Protein AF-A0A961YP51-F1 (afdb_monomer_lite)

Structure (mmCIF, N/CA/C/O backbone):
data_AF-A0A961YP51-F1
#
_entry.id   AF-A0A961YP51-F1
#
loop_
_atom_site.group_PDB
_atom_site.id
_atom_site.type_symbol
_atom_site.label_atom_id
_atom_site.label_alt_id
_atom_site.label_comp_id
_atom_site.label_asym_id
_atom_site.label_entity_id
_atom_site.label_seq_id
_atom_site.pdbx_PDB_ins_code
_atom_site.Cartn_x
_atom_site.Cartn_y
_atom_site.Cartn_z
_atom_site.occupancy
_atom_site.B_iso_or_equiv
_atom_site.auth_seq_id
_atom_site.auth_comp_id
_atom_site.auth_asym_id
_atom_site.auth_atom_id
_atom_site.pdbx_PDB_model_num
ATOM 1 N N . MET A 1 1 ? -14.208 6.165 23.399 1.00 50.34 1 MET A N 1
ATOM 2 C CA . MET A 1 1 ? -13.064 6.293 22.470 1.00 50.34 1 MET A CA 1
ATOM 3 C C . MET A 1 1 ? -13.554 5.870 21.103 1.00 50.34 1 MET A C 1
ATOM 5 O O . MET A 1 1 ? -14.202 4.833 21.034 1.00 50.34 1 MET A O 1
ATOM 9 N N . ASN A 1 2 ? -13.316 6.653 20.048 1.00 57.28 2 ASN A N 1
ATOM 10 C CA . ASN A 1 2 ? -13.526 6.126 18.699 1.00 57.28 2 ASN A CA 1
ATOM 11 C C . ASN A 1 2 ? -12.602 4.915 18.520 1.00 57.28 2 ASN A C 1
ATOM 13 O O . ASN A 1 2 ? -11.453 4.996 18.969 1.00 57.28 2 ASN A O 1
ATOM 17 N N . PRO A 1 3 ? -13.073 3.811 17.915 1.00 64.19 3 PRO A N 1
ATOM 18 C CA . PRO A 1 3 ? -12.187 2.706 17.592 1.00 64.19 3 PRO A CA 1
ATOM 19 C C . PRO A 1 3 ? -11.022 3.255 16.767 1.00 64.19 3 PRO A C 1
ATOM 21 O O . PRO A 1 3 ? -11.225 4.075 15.863 1.00 64.19 3 PRO A O 1
ATOM 24 N N . ALA A 1 4 ? -9.802 2.858 17.129 1.00 82.31 4 ALA A N 1
ATOM 25 C CA . ALA A 1 4 ? -8.628 3.204 16.348 1.00 82.31 4 ALA A CA 1
ATOM 26 C C . ALA A 1 4 ? -8.835 2.715 14.906 1.00 82.31 4 ALA A C 1
ATOM 28 O O . ALA A 1 4 ? -9.460 1.685 14.659 1.00 82.31 4 ALA A O 1
ATOM 29 N N . LYS A 1 5 ? -8.377 3.510 13.949 1.00 94.94 5 LYS A N 1
ATOM 30 C CA . LYS A 1 5 ? -8.529 3.276 12.513 1.00 94.94 5 LYS A CA 1
ATOM 31 C C . LYS A 1 5 ? -7.147 3.081 11.907 1.00 94.94 5 LYS A C 1
ATOM 33 O O . LYS A 1 5 ? -6.157 3.469 12.522 1.00 94.94 5 LYS A O 1
ATOM 38 N N . TRP A 1 6 ? -7.101 2.524 10.705 1.00 97.62 6 TRP A N 1
ATOM 39 C CA . TRP A 1 6 ? -5.858 2.388 9.959 1.00 97.62 6 TRP A CA 1
ATOM 40 C C . TRP A 1 6 ? -5.260 3.747 9.604 1.00 97.62 6 TRP A C 1
ATOM 42 O O . TRP A 1 6 ? -5.984 4.682 9.253 1.00 97.62 6 TRP A O 1
ATOM 52 N N . GLU A 1 7 ? -3.939 3.843 9.654 1.00 97.62 7 GLU A N 1
ATOM 53 C CA . GLU A 1 7 ? -3.176 4.989 9.161 1.00 97.62 7 GLU A CA 1
ATOM 54 C C . GLU A 1 7 ? -2.089 4.475 8.227 1.00 97.62 7 GLU A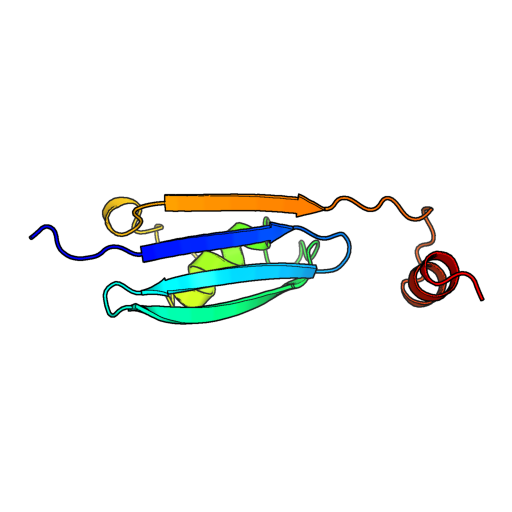 C 1
ATOM 56 O O . GLU A 1 7 ? -1.448 3.472 8.538 1.00 97.62 7 GLU A O 1
ATOM 61 N N . PHE A 1 8 ? -1.896 5.146 7.095 1.00 97.94 8 PHE A N 1
ATOM 62 C CA . PHE A 1 8 ? -0.904 4.751 6.102 1.00 97.94 8 PHE A CA 1
ATOM 63 C C . PHE A 1 8 ? 0.091 5.873 5.820 1.00 97.94 8 PHE A C 1
ATOM 65 O O . PHE A 1 8 ? -0.291 7.044 5.750 1.00 97.94 8 PHE A O 1
ATOM 72 N N . TRP A 1 9 ? 1.345 5.487 5.605 1.00 97.81 9 TRP A N 1
ATOM 73 C CA . TRP A 1 9 ? 2.416 6.323 5.071 1.00 97.81 9 TRP A CA 1
ATOM 74 C C . TRP A 1 9 ? 2.947 5.668 3.808 1.00 97.81 9 TRP A C 1
ATOM 76 O O . TRP A 1 9 ? 3.176 4.460 3.786 1.00 97.81 9 TRP A O 1
ATOM 86 N N . ILE A 1 10 ? 3.097 6.463 2.761 1.00 97.12 10 ILE A N 1
ATOM 87 C CA . ILE A 1 10 ? 3.518 6.000 1.447 1.00 97.12 10 ILE A CA 1
ATOM 88 C C . ILE A 1 10 ? 4.707 6.839 1.023 1.00 97.12 10 ILE A C 1
ATOM 90 O O . ILE A 1 10 ? 4.608 8.064 1.011 1.00 97.12 10 ILE A O 1
ATOM 94 N N . GLU A 1 11 ? 5.789 6.181 0.636 1.00 94.69 11 GLU A N 1
ATOM 95 C CA . GLU A 1 11 ? 6.957 6.805 0.030 1.00 94.69 11 GLU A CA 1
ATOM 96 C C . GLU A 1 11 ? 7.065 6.312 -1.413 1.00 94.69 11 GLU A C 1
ATOM 98 O O . GLU A 1 11 ? 7.422 5.161 -1.678 1.00 94.69 11 GLU A O 1
ATOM 103 N N . ARG A 1 12 ? 6.693 7.174 -2.366 1.00 91.38 12 ARG A N 1
ATOM 104 C CA . ARG A 1 12 ? 6.863 6.872 -3.793 1.00 91.38 12 ARG A CA 1
ATOM 105 C C . ARG A 1 12 ? 8.276 7.238 -4.230 1.00 91.38 12 ARG A C 1
ATOM 107 O O . ARG A 1 12 ? 8.622 8.421 -4.245 1.00 91.38 12 ARG A O 1
ATOM 114 N N . GLY A 1 13 ? 9.055 6.234 -4.622 1.00 88.25 13 GLY A N 1
ATOM 115 C CA . GLY A 1 13 ? 10.361 6.388 -5.258 1.00 88.25 13 GLY A CA 1
ATOM 116 C C . GLY A 1 13 ? 10.339 6.022 -6.745 1.00 88.25 13 GLY A C 1
ATOM 117 O O . GLY A 1 13 ? 9.320 5.598 -7.289 1.00 88.25 13 GLY A O 1
ATOM 118 N N . GLY A 1 14 ? 11.489 6.160 -7.413 1.00 87.31 14 GLY A N 1
ATOM 119 C CA . GLY A 1 14 ? 11.624 5.848 -8.843 1.00 87.31 14 GLY A CA 1
ATOM 120 C C . GLY A 1 14 ? 11.483 4.356 -9.175 1.00 87.31 14 GLY A C 1
ATOM 121 O O . GLY A 1 14 ? 10.787 4.005 -10.119 1.00 87.31 14 GLY A O 1
ATOM 122 N N . T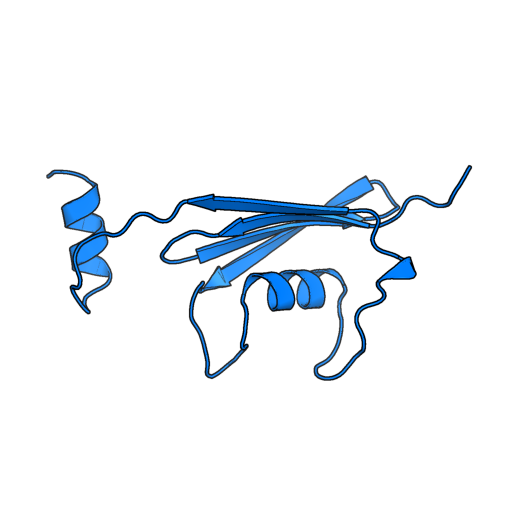HR A 1 15 ? 12.113 3.474 -8.394 1.00 90.12 15 THR A N 1
ATOM 123 C CA . THR A 1 15 ? 12.056 2.014 -8.620 1.00 90.12 15 THR A CA 1
ATOM 124 C C . THR A 1 15 ? 11.001 1.332 -7.761 1.00 90.12 15 THR A C 1
ATOM 126 O O . THR A 1 15 ? 10.321 0.420 -8.226 1.00 90.12 15 THR A O 1
ATOM 129 N N . TYR A 1 16 ? 10.873 1.762 -6.506 1.00 94.06 16 TYR A N 1
ATOM 130 C CA . TYR A 1 16 ? 9.995 1.138 -5.527 1.00 94.06 16 TYR A CA 1
ATOM 131 C C . TYR A 1 16 ? 9.084 2.163 -4.864 1.00 94.06 16 TYR A C 1
ATOM 133 O O . TYR A 1 16 ? 9.458 3.320 -4.667 1.00 94.06 16 TYR A O 1
ATOM 141 N N . THR A 1 17 ? 7.897 1.697 -4.497 1.00 95.25 17 THR A N 1
ATOM 142 C CA . THR A 1 17 ? 6.972 2.382 -3.605 1.00 95.25 17 THR A CA 1
ATOM 143 C C . THR A 1 17 ? 6.898 1.595 -2.307 1.00 95.25 17 THR A C 1
ATOM 145 O O . THR A 1 17 ? 6.570 0.405 -2.312 1.00 95.25 17 THR A O 1
ATOM 148 N N . ASP A 1 18 ? 7.209 2.266 -1.204 1.00 96.88 18 ASP A N 1
ATOM 149 C CA . ASP A 1 18 ? 7.093 1.724 0.143 1.00 96.88 18 ASP A CA 1
ATOM 150 C C . ASP A 1 18 ? 5.762 2.164 0.761 1.00 96.88 18 ASP A C 1
ATOM 152 O O . ASP A 1 18 ? 5.390 3.338 0.719 1.00 96.88 18 ASP A O 1
ATOM 156 N N . VAL A 1 19 ? 5.027 1.214 1.335 1.00 98.12 19 VAL A N 1
ATOM 157 C CA . VAL A 1 19 ? 3.756 1.440 2.026 1.00 98.12 19 VAL A CA 1
ATOM 158 C C . VAL A 1 19 ? 3.860 0.875 3.433 1.00 98.12 19 VAL A C 1
ATOM 160 O O . VAL A 1 19 ? 4.105 -0.315 3.629 1.00 98.12 19 VAL A O 1
ATOM 163 N N . VAL A 1 20 ? 3.620 1.726 4.425 1.00 98.19 20 VAL A N 1
ATOM 164 C CA . VAL A 1 20 ? 3.543 1.343 5.834 1.00 98.19 20 VAL A CA 1
ATOM 165 C C . VAL A 1 20 ? 2.128 1.588 6.334 1.00 98.19 20 VAL A C 1
ATOM 167 O O . VAL A 1 20 ? 1.607 2.694 6.213 1.00 98.19 20 VAL A O 1
ATOM 170 N N . GLY A 1 21 ? 1.504 0.569 6.918 1.00 98.12 21 GLY A N 1
ATOM 171 C CA . GLY A 1 21 ? 0.184 0.646 7.537 1.00 98.12 21 GLY A CA 1
ATOM 172 C C . GLY A 1 21 ? 0.248 0.384 9.037 1.00 98.12 21 GLY A C 1
ATOM 173 O O . GLY A 1 21 ? 0.761 -0.645 9.467 1.00 98.12 21 GLY A O 1
ATOM 174 N N . ARG A 1 22 ? -0.321 1.276 9.850 1.00 97.88 22 ARG A N 1
ATOM 175 C CA . ARG A 1 22 ? -0.575 1.031 11.273 1.00 97.88 22 ARG A CA 1
ATOM 176 C C . ARG A 1 22 ? -2.009 0.565 11.466 1.00 97.88 22 ARG A C 1
ATOM 178 O O . ARG A 1 22 ? -2.946 1.309 11.181 1.00 97.88 22 ARG A O 1
ATOM 185 N N . SER A 1 23 ? -2.176 -0.647 11.981 1.00 97.06 23 SER A N 1
ATOM 186 C CA . SER A 1 23 ? -3.487 -1.215 12.294 1.00 97.06 23 SER A CA 1
ATOM 187 C C . SER A 1 23 ? -4.160 -0.496 13.473 1.00 97.06 23 SER A C 1
ATOM 189 O O . SER A 1 23 ? -3.484 0.138 14.289 1.00 97.06 23 SER A O 1
ATOM 191 N N . PRO A 1 24 ? -5.483 -0.660 13.652 1.00 96.00 24 PRO A N 1
ATOM 192 C CA . PRO A 1 24 ? -6.193 -0.257 14.866 1.00 96.00 24 PRO A CA 1
ATOM 193 C C . PRO A 1 24 ? -5.564 -0.755 16.175 1.00 96.00 24 PRO A C 1
ATOM 195 O O . PRO A 1 24 ? -5.705 -0.112 17.211 1.00 96.00 24 PRO A O 1
ATOM 198 N N . ALA A 1 25 ? -4.865 -1.892 16.137 1.00 94.69 25 ALA A N 1
ATOM 199 C CA . ALA A 1 25 ? -4.165 -2.453 17.289 1.00 94.69 25 ALA A CA 1
ATOM 200 C C . ALA A 1 25 ? -2.797 -1.789 17.551 1.00 94.69 25 ALA A C 1
ATOM 202 O O . ALA A 1 25 ? -2.111 -2.155 18.500 1.00 94.69 25 ALA A O 1
ATOM 203 N N . GLY A 1 26 ? -2.381 -0.832 16.716 1.00 95.25 26 GLY A N 1
ATOM 204 C CA . GLY A 1 26 ? -1.073 -0.183 16.788 1.00 95.25 26 GLY A CA 1
ATOM 205 C C . GLY A 1 26 ? 0.065 -0.980 16.143 1.00 95.25 26 GLY A C 1
ATOM 206 O O . GLY A 1 26 ? 1.207 -0.536 16.201 1.00 95.25 26 GLY A O 1
ATOM 207 N N . ILE A 1 27 ? -0.231 -2.125 15.518 1.00 96.81 27 ILE A N 1
ATOM 208 C CA . ILE A 1 27 ? 0.758 -2.978 14.838 1.00 96.81 27 ILE A CA 1
ATOM 209 C C . ILE A 1 27 ? 1.109 -2.369 13.479 1.00 96.81 27 ILE A C 1
ATOM 211 O O . ILE A 1 27 ? 0.200 -1.967 12.749 1.00 96.81 27 ILE A O 1
ATOM 215 N N . LEU A 1 28 ? 2.403 -2.314 13.152 1.00 97.81 28 LEU A N 1
ATOM 216 C CA . LEU A 1 28 ? 2.903 -1.864 11.854 1.00 97.81 28 LEU A CA 1
ATOM 217 C C . LEU A 1 28 ? 2.996 -3.024 10.861 1.00 97.81 28 LEU A C 1
ATOM 219 O O . LEU A 1 28 ? 3.413 -4.126 11.210 1.00 97.81 28 LEU A O 1
ATOM 223 N N . HIS A 1 29 ? 2.629 -2.727 9.623 1.00 98.44 29 HIS A N 1
ATOM 224 C CA . HIS A 1 29 ? 2.709 -3.600 8.464 1.00 98.44 29 HIS A CA 1
ATOM 225 C C . HIS A 1 29 ? 3.456 -2.855 7.365 1.00 98.44 29 HIS A C 1
ATOM 227 O O . HIS A 1 29 ? 3.197 -1.672 7.152 1.00 98.44 29 HIS A O 1
ATOM 233 N N . GLU A 1 30 ? 4.351 -3.539 6.668 1.00 97.19 30 GLU A N 1
ATOM 234 C CA . GLU A 1 30 ? 5.164 -2.972 5.596 1.00 97.19 30 GLU A CA 1
ATOM 235 C C . GLU A 1 30 ? 4.947 -3.747 4.297 1.00 97.19 30 GLU A C 1
ATOM 237 O O . GLU A 1 30 ? 4.766 -4.966 4.300 1.00 97.19 30 GLU A O 1
ATOM 242 N N . CYS A 1 31 ? 4.937 -3.024 3.185 1.00 97.19 31 CYS A N 1
ATOM 243 C CA . CYS A 1 31 ? 4.826 -3.572 1.845 1.00 97.19 31 CYS A CA 1
ATOM 244 C C . CYS A 1 31 ? 5.694 -2.732 0.907 1.00 97.19 31 CYS A C 1
ATOM 246 O O . CYS A 1 31 ? 5.575 -1.508 0.885 1.00 97.19 31 CYS A O 1
ATOM 248 N N . ARG A 1 32 ? 6.557 -3.394 0.133 1.00 96.94 32 ARG A N 1
ATOM 249 C CA . ARG A 1 32 ? 7.377 -2.770 -0.908 1.00 96.94 32 ARG A CA 1
ATOM 250 C C . ARG A 1 32 ? 6.976 -3.335 -2.259 1.00 96.94 32 ARG A C 1
ATOM 252 O O . ARG A 1 32 ? 6.998 -4.549 -2.451 1.00 96.94 32 ARG A O 1
ATOM 259 N N . LEU A 1 33 ? 6.656 -2.450 -3.191 1.00 97.19 33 LEU A N 1
ATOM 260 C CA . LEU A 1 33 ? 6.205 -2.790 -4.538 1.00 97.19 33 LEU A CA 1
ATOM 261 C C . LEU A 1 33 ? 7.065 -2.070 -5.576 1.00 97.19 33 LEU A C 1
ATOM 263 O O . LEU A 1 33 ? 7.619 -1.012 -5.284 1.00 97.19 33 LEU A O 1
ATOM 267 N N . LEU A 1 34 ? 7.183 -2.634 -6.781 1.00 95.56 34 LEU A N 1
ATOM 268 C CA . LEU A 1 34 ? 7.732 -1.894 -7.920 1.00 95.56 34 LEU A CA 1
ATOM 269 C C . LEU A 1 34 ? 6.835 -0.682 -8.174 1.00 95.56 34 LEU A C 1
ATOM 271 O O . LEU A 1 34 ? 5.614 -0.811 -8.163 1.00 95.56 34 LEU A O 1
ATOM 275 N N . THR A 1 35 ? 7.425 0.492 -8.385 1.00 93.31 35 THR A N 1
ATOM 276 C CA . THR A 1 35 ? 6.638 1.705 -8.648 1.00 93.31 35 THR A CA 1
ATOM 277 C C . THR A 1 35 ? 5.818 1.570 -9.929 1.00 93.31 35 THR A C 1
ATOM 279 O O . THR A 1 35 ? 4.682 2.036 -9.964 1.00 93.31 35 THR A O 1
ATOM 282 N N . ASP A 1 36 ? 6.374 0.908 -10.946 1.00 94.06 36 ASP A N 1
ATOM 283 C CA . ASP A 1 36 ? 5.715 0.649 -12.224 1.00 94.06 36 ASP A CA 1
ATOM 284 C C . ASP A 1 36 ? 5.673 -0.861 -12.503 1.00 94.06 36 ASP A C 1
ATOM 286 O O . ASP A 1 36 ? 6.713 -1.522 -12.579 1.00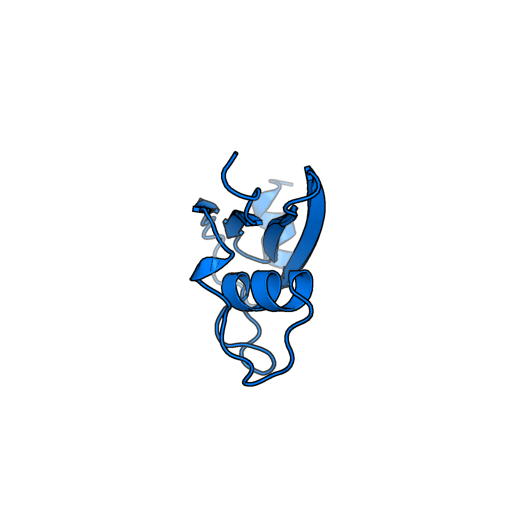 94.06 36 ASP A O 1
ATOM 290 N N . ASN A 1 37 ? 4.462 -1.413 -12.586 1.00 95.38 37 ASN A N 1
ATOM 291 C CA . ASN A 1 37 ? 4.200 -2.814 -12.920 1.00 95.38 37 ASN A CA 1
ATOM 292 C C . ASN A 1 37 ? 2.765 -2.972 -13.472 1.00 95.38 37 ASN A C 1
ATOM 294 O O . ASN A 1 37 ? 1.892 -3.533 -12.797 1.00 95.38 37 ASN A O 1
ATOM 298 N N . PRO A 1 38 ? 2.505 -2.468 -14.690 1.00 93.31 38 PRO A N 1
ATOM 299 C CA . PRO A 1 38 ? 1.155 -2.325 -15.236 1.00 93.31 38 PRO A CA 1
ATOM 300 C C . PRO A 1 38 ? 0.462 -3.668 -15.500 1.00 93.31 38 PRO A C 1
ATOM 302 O O . PRO A 1 38 ? -0.762 -3.725 -15.566 1.00 93.31 38 PRO A O 1
ATOM 305 N N . ASP A 1 39 ? 1.222 -4.760 -15.609 1.00 94.88 39 ASP A N 1
ATOM 306 C CA . ASP A 1 39 ? 0.669 -6.108 -15.766 1.00 94.88 39 ASP A CA 1
ATOM 307 C C . ASP A 1 39 ? 0.038 -6.645 -14.467 1.00 94.88 39 ASP A C 1
ATOM 309 O O . ASP A 1 39 ? -0.761 -7.584 -14.508 1.00 94.88 39 ASP A O 1
ATOM 313 N N . ALA A 1 40 ? 0.396 -6.076 -13.308 1.00 92.62 40 ALA A N 1
ATOM 314 C CA . ALA A 1 40 ? -0.067 -6.527 -11.997 1.00 92.62 40 ALA A CA 1
ATOM 315 C C . ALA A 1 40 ? -1.006 -5.531 -11.303 1.00 92.62 40 ALA A C 1
ATOM 317 O O . ALA A 1 40 ? -1.950 -5.957 -10.633 1.00 92.62 40 ALA A O 1
ATOM 318 N N . TYR A 1 41 ? -0.744 -4.227 -11.419 1.00 95.31 41 TYR A N 1
ATOM 319 C CA . TYR A 1 41 ? -1.530 -3.180 -10.768 1.00 95.31 41 TYR A CA 1
ATOM 320 C C . TYR A 1 41 ? -1.353 -1.818 -11.442 1.00 95.31 41 TYR A C 1
ATOM 322 O O . TYR A 1 41 ? -0.273 -1.472 -11.909 1.00 95.31 41 TYR A O 1
ATOM 330 N N . ASP A 1 42 ? -2.411 -1.007 -11.396 1.00 93.38 42 ASP A N 1
ATOM 331 C CA . ASP A 1 42 ? -2.403 0.353 -11.953 1.00 93.38 42 ASP A CA 1
ATOM 332 C C . ASP A 1 42 ? -1.622 1.353 -11.083 1.00 93.38 42 ASP A C 1
ATOM 334 O O . ASP A 1 42 ? -1.122 2.360 -11.576 1.00 93.38 42 ASP A O 1
ATOM 338 N N . ASP A 1 43 ? -1.552 1.115 -9.768 1.00 94.50 43 ASP A N 1
ATOM 339 C CA . ASP A 1 43 ? -0.897 2.016 -8.820 1.00 94.50 43 ASP A CA 1
ATOM 340 C C . ASP A 1 43 ? -0.316 1.237 -7.633 1.00 94.50 43 ASP A C 1
ATOM 342 O O . ASP A 1 43 ? -1.045 0.615 -6.853 1.00 94.50 43 ASP A O 1
ATOM 346 N N . ALA A 1 44 ? 1.009 1.296 -7.478 1.00 95.75 44 ALA A N 1
ATOM 347 C CA . ALA A 1 44 ? 1.736 0.573 -6.437 1.00 95.75 44 ALA A CA 1
ATOM 348 C C . ALA A 1 44 ? 1.300 0.972 -5.017 1.00 95.75 44 ALA A C 1
ATOM 350 O O . ALA A 1 44 ? 1.201 0.130 -4.128 1.00 95.75 44 ALA A O 1
ATOM 351 N N . ALA A 1 45 ? 0.986 2.249 -4.788 1.00 95.44 45 ALA A N 1
ATOM 352 C CA . ALA A 1 45 ? 0.576 2.717 -3.468 1.00 95.44 45 ALA A CA 1
ATOM 353 C C . ALA A 1 45 ? -0.792 2.143 -3.080 1.00 95.44 45 ALA A C 1
ATOM 355 O O . ALA A 1 45 ? -0.990 1.668 -1.958 1.00 9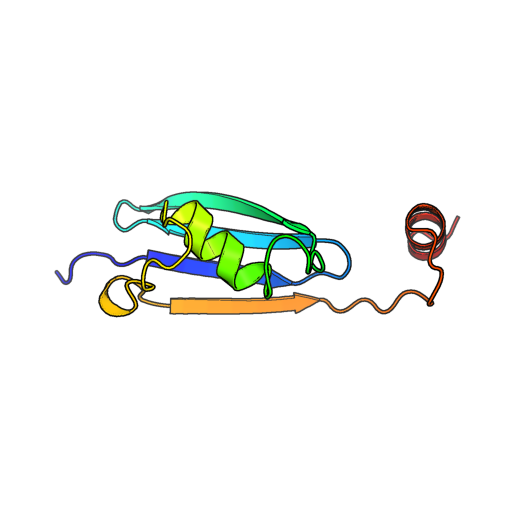5.44 45 ALA A O 1
ATOM 356 N N . LEU A 1 46 ? -1.734 2.159 -4.026 1.00 95.75 46 LEU A N 1
ATOM 357 C CA . LEU A 1 46 ? -3.051 1.574 -3.836 1.00 95.75 46 LEU A CA 1
ATOM 358 C C . LEU A 1 46 ? -2.954 0.066 -3.618 1.00 95.75 46 LEU A C 1
ATOM 360 O O . LEU A 1 46 ? -3.596 -0.455 -2.706 1.00 95.75 46 LEU A O 1
ATOM 364 N N . GLN A 1 47 ? -2.137 -0.620 -4.417 1.00 97.81 47 GLN A N 1
ATOM 365 C CA . GLN A 1 47 ? -1.932 -2.054 -4.274 1.00 97.81 47 GLN A CA 1
ATOM 366 C C . GLN A 1 47 ? -1.346 -2.403 -2.900 1.00 97.81 47 GLN A C 1
ATOM 368 O O . GLN A 1 47 ? -1.885 -3.278 -2.228 1.00 97.81 47 GLN A O 1
ATOM 373 N N . GLY A 1 48 ? -0.344 -1.665 -2.413 1.00 97.62 48 GLY A N 1
ATOM 374 C CA . GLY A 1 48 ? 0.250 -1.921 -1.096 1.00 97.62 48 GLY A CA 1
ATOM 375 C C . GLY A 1 48 ? -0.744 -1.747 0.056 1.00 97.62 48 GLY A C 1
ATOM 376 O O . GLY A 1 48 ? -0.760 -2.545 0.994 1.00 97.62 48 GLY A O 1
ATOM 377 N N . ILE A 1 49 ? -1.649 -0.763 -0.034 1.00 97.81 49 ILE A N 1
ATOM 378 C CA . ILE A 1 49 ? -2.759 -0.630 0.926 1.00 97.81 49 ILE A CA 1
ATOM 379 C C . ILE A 1 49 ? -3.672 -1.861 0.869 1.00 97.81 49 ILE A C 1
ATOM 381 O O . ILE A 1 49 ? -4.074 -2.376 1.915 1.00 97.81 49 ILE A O 1
ATOM 385 N N . ARG A 1 50 ? -4.018 -2.342 -0.331 1.00 97.62 50 ARG A N 1
ATOM 386 C CA . ARG A 1 50 ? -4.881 -3.523 -0.502 1.00 97.62 50 ARG A CA 1
ATOM 387 C C . ARG A 1 50 ? -4.233 -4.783 0.066 1.00 97.62 50 ARG A C 1
ATOM 389 O O . ARG A 1 50 ? -4.919 -5.524 0.768 1.00 97.62 50 ARG A O 1
ATOM 396 N N . ASP A 1 51 ? -2.939 -4.973 -0.170 1.00 97.94 51 ASP A N 1
ATOM 397 C CA . ASP A 1 51 ? -2.172 -6.117 0.326 1.00 97.94 51 ASP A CA 1
ATOM 398 C C . ASP A 1 51 ? -2.112 -6.127 1.859 1.00 97.94 51 ASP A C 1
ATOM 400 O O . ASP A 1 51 ? -2.418 -7.145 2.481 1.00 97.94 51 ASP A O 1
ATOM 404 N N . ILE A 1 52 ? -1.821 -4.980 2.487 1.00 98.25 52 ILE A N 1
ATOM 405 C CA . ILE A 1 52 ? -1.800 -4.848 3.956 1.00 98.25 52 ILE A CA 1
ATOM 406 C C . ILE A 1 52 ? -3.181 -5.121 4.568 1.00 98.25 52 ILE A C 1
ATOM 408 O O . ILE A 1 52 ? -3.283 -5.720 5.640 1.00 98.25 52 ILE A O 1
ATOM 412 N N . LEU A 1 53 ? -4.253 -4.698 3.895 1.00 97.12 53 LEU A N 1
ATOM 413 C CA . LEU A 1 53 ? -5.626 -4.954 4.332 1.00 97.12 53 LEU A CA 1
ATOM 414 C C . LEU A 1 53 ? -6.117 -6.375 4.000 1.00 97.12 53 LEU A C 1
ATOM 416 O O . LEU A 1 53 ? -7.213 -6.742 4.428 1.00 97.12 53 LEU A O 1
ATOM 420 N N . GLY A 1 54 ? -5.340 -7.170 3.255 1.00 96.81 54 GLY A N 1
ATOM 421 C CA . GLY A 1 54 ? -5.714 -8.519 2.827 1.00 96.81 54 GLY A CA 1
ATOM 422 C C . GLY A 1 54 ? -6.903 -8.554 1.862 1.00 96.81 54 GLY A C 1
ATOM 423 O O . GLY A 1 54 ? -7.676 -9.514 1.874 1.00 96.81 54 GLY A O 1
ATOM 424 N N . LEU A 1 55 ? -7.089 -7.499 1.064 1.00 96.94 55 LEU A N 1
ATOM 425 C CA . LEU A 1 55 ? -8.200 -7.383 0.120 1.00 96.94 55 LEU A CA 1
ATOM 426 C C . LEU A 1 55 ? -7.939 -8.205 -1.142 1.00 96.94 55 LEU A C 1
ATOM 428 O O . LEU A 1 55 ? -6.841 -8.199 -1.694 1.00 96.94 55 LEU A O 1
ATOM 432 N N . ARG A 1 56 ? -8.976 -8.865 -1.656 1.00 94.81 56 ARG A N 1
ATOM 433 C CA . ARG A 1 56 ? -8.908 -9.571 -2.941 1.00 94.81 56 ARG A CA 1
ATOM 434 C C . ARG A 1 56 ? -9.048 -8.588 -4.104 1.00 94.81 56 ARG A C 1
ATOM 436 O O . ARG A 1 56 ? -9.554 -7.478 -3.915 1.00 94.81 56 ARG A O 1
ATOM 443 N N . PRO A 1 57 ? -8.648 -8.962 -5.331 1.00 89.81 57 PRO A N 1
ATOM 444 C CA . PRO A 1 57 ? -8.950 -8.166 -6.517 1.00 89.81 57 PRO A CA 1
ATOM 445 C C . PRO A 1 57 ? -10.452 -7.859 -6.618 1.00 89.81 57 PRO A C 1
ATOM 447 O O . PRO A 1 57 ? -11.282 -8.750 -6.457 1.00 89.81 57 PRO A O 1
ATOM 450 N N . GLY A 1 58 ? -10.798 -6.591 -6.852 1.00 90.25 58 GLY A N 1
ATOM 451 C CA . GLY A 1 58 ? -12.188 -6.127 -6.952 1.00 90.25 58 GLY A CA 1
ATOM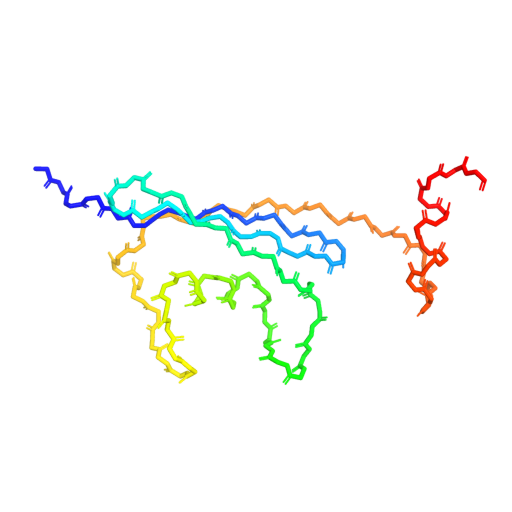 452 C C . GLY A 1 58 ? -12.874 -5.773 -5.627 1.00 90.25 58 GLY A C 1
ATOM 453 O O . GLY A 1 58 ? -13.879 -5.065 -5.656 1.00 90.25 58 GLY A O 1
ATOM 454 N N . ASP A 1 59 ? -12.329 -6.170 -4.470 1.00 95.38 59 ASP A N 1
ATOM 455 C CA . ASP A 1 59 ? -12.907 -5.777 -3.179 1.00 95.38 59 ASP A CA 1
ATOM 456 C C . ASP A 1 59 ? -12.871 -4.245 -3.009 1.00 95.38 59 ASP A C 1
ATOM 458 O O . ASP A 1 59 ? -11.852 -3.609 -3.330 1.00 95.38 59 ASP A O 1
ATOM 462 N N . PRO A 1 60 ? -13.943 -3.623 -2.488 1.00 94.50 60 PRO A N 1
ATOM 463 C CA . PRO A 1 60 ? -13.948 -2.194 -2.223 1.00 94.50 60 PRO A CA 1
ATOM 464 C C . PRO A 1 60 ? -12.978 -1.855 -1.088 1.00 94.50 60 PRO A C 1
ATOM 466 O O . PRO A 1 60 ? -12.868 -2.581 -0.100 1.00 94.50 60 PRO A O 1
ATOM 469 N N . LEU A 1 61 ? -12.308 -0.706 -1.193 1.00 92.81 61 LEU A N 1
ATOM 470 C CA . LEU A 1 61 ? -11.513 -0.190 -0.082 1.00 92.81 61 LEU A CA 1
ATOM 471 C C . LEU A 1 61 ? -12.437 0.253 1.062 1.00 92.81 61 LEU A C 1
ATOM 473 O O . LEU A 1 61 ? -13.367 1.033 0.833 1.00 92.81 61 LEU A O 1
ATOM 477 N N . PRO A 1 62 ? -12.190 -0.186 2.309 1.00 93.06 62 PRO A N 1
ATOM 478 C CA . PRO A 1 62 ? -13.004 0.195 3.453 1.00 93.06 62 PRO A CA 1
ATOM 479 C C . PRO A 1 62 ? -12.621 1.604 3.931 1.00 93.06 62 PRO A C 1
ATOM 481 O O . PRO A 1 62 ? -12.056 1.770 5.009 1.00 93.06 62 PRO A O 1
ATOM 484 N N . CYS A 1 63 ? -12.935 2.644 3.150 1.00 90.56 63 CYS A N 1
ATOM 485 C CA . CYS A 1 63 ? -12.549 4.034 3.444 1.00 90.56 63 CYS A CA 1
ATOM 486 C C . CYS A 1 63 ? -12.980 4.493 4.848 1.00 90.56 63 CYS A C 1
ATOM 488 O O . CYS A 1 63 ? -12.296 5.285 5.487 1.00 90.56 63 CYS A O 1
ATOM 490 N N . TYR A 1 64 ? -14.086 3.955 5.374 1.00 92.06 64 TYR A N 1
ATOM 491 C CA . TYR A 1 64 ? -14.555 4.248 6.731 1.00 92.06 64 TYR A CA 1
ATOM 492 C C . TYR A 1 64 ? -13.595 3.759 7.832 1.00 92.06 64 TYR A C 1
ATOM 494 O O . TYR A 1 64 ? -13.600 4.323 8.931 1.00 92.06 64 TYR A O 1
ATOM 502 N N . ALA A 1 65 ? -12.784 2.734 7.554 1.00 92.75 65 ALA A N 1
ATOM 503 C CA . ALA A 1 65 ? -11.820 2.130 8.470 1.00 92.75 65 ALA A CA 1
ATOM 504 C C . ALA A 1 65 ? -10.427 2.778 8.398 1.00 92.75 65 ALA A C 1
ATOM 506 O O . ALA A 1 65 ? -9.581 2.481 9.241 1.00 92.75 65 ALA A O 1
ATOM 507 N N . ILE A 1 66 ? -10.200 3.677 7.436 1.00 95.12 66 ILE A N 1
ATOM 508 C CA . ILE A 1 66 ? -8.948 4.414 7.256 1.00 95.12 66 ILE A CA 1
ATOM 509 C C . ILE A 1 66 ? -9.131 5.822 7.828 1.00 95.12 66 ILE A C 1
ATOM 511 O O . ILE A 1 66 ? -10.128 6.497 7.575 1.00 95.12 66 ILE A O 1
ATOM 515 N N . LYS A 1 67 ? -8.191 6.258 8.662 1.00 95.62 67 LYS A N 1
ATOM 516 C CA . LYS A 1 67 ? -8.173 7.601 9.251 1.00 95.62 67 LYS A CA 1
ATOM 517 C C . LYS A 1 67 ? -7.388 8.578 8.395 1.00 95.62 67 LYS A C 1
ATOM 519 O O . LYS A 1 67 ? -7.839 9.703 8.211 1.00 95.62 67 LYS A O 1
ATOM 524 N N . SER A 1 68 ? -6.224 8.163 7.915 1.00 95.19 68 SER A N 1
ATOM 525 C CA . SER A 1 68 ? -5.349 9.009 7.113 1.00 95.19 68 SER A CA 1
ATOM 526 C C . SER A 1 68 ? -4.474 8.180 6.191 1.00 95.19 68 SER A C 1
ATOM 528 O O . SER A 1 68 ? -4.090 7.056 6.515 1.00 95.19 68 SER A O 1
ATOM 530 N N . VAL A 1 69 ? -4.130 8.795 5.068 1.00 95.88 69 VAL A N 1
ATOM 531 C CA . VAL A 1 69 ? -3.086 8.350 4.157 1.00 95.88 69 VAL A CA 1
ATOM 532 C C . VAL A 1 69 ? -2.186 9.556 3.936 1.00 95.88 69 VAL A C 1
ATOM 534 O O . VAL A 1 69 ? -2.661 10.597 3.483 1.00 95.88 69 VAL A O 1
ATOM 537 N N . THR A 1 70 ? -0.917 9.431 4.297 1.00 95.94 70 THR A N 1
ATOM 538 C CA . THR A 1 70 ? 0.101 10.450 4.050 1.00 95.94 70 THR A CA 1
ATOM 539 C C . THR A 1 70 ? 0.998 9.956 2.931 1.00 95.94 70 THR A C 1
ATOM 541 O O . THR A 1 70 ? 1.475 8.825 2.984 1.00 95.94 70 THR A O 1
ATOM 544 N N . ILE A 1 71 ? 1.218 10.796 1.925 1.00 91.50 71 ILE A N 1
ATOM 545 C CA . ILE A 1 71 ? 2.079 10.475 0.790 1.00 91.50 71 ILE A CA 1
ATOM 546 C C . ILE A 1 71 ? 3.259 11.434 0.814 1.00 91.50 71 ILE A C 1
ATOM 548 O O . ILE A 1 71 ? 3.064 12.649 0.795 1.00 91.50 71 ILE A O 1
ATOM 552 N N . ASP A 1 72 ? 4.456 10.866 0.837 1.00 87.56 72 ASP A N 1
ATOM 553 C CA . ASP A 1 72 ? 5.697 11.536 0.484 1.00 87.56 72 ASP A CA 1
ATOM 554 C C . ASP A 1 72 ? 6.155 11.028 -0.893 1.00 87.56 72 ASP A C 1
ATOM 556 O O . ASP A 1 72 ? 5.822 9.917 -1.325 1.00 87.56 72 ASP A O 1
ATOM 560 N N . SER A 1 73 ? 6.838 11.868 -1.657 1.00 74.25 73 SER A N 1
ATOM 561 C CA . SER A 1 73 ? 7.243 11.549 -3.027 1.00 74.25 73 SER A CA 1
ATOM 562 C C . SER A 1 73 ? 8.653 12.045 -3.286 1.00 74.25 73 SER A C 1
ATOM 564 O O . SER A 1 73 ? 8.898 13.248 -3.340 1.00 74.25 73 SER A O 1
ATOM 566 N N . ALA A 1 74 ? 9.564 11.105 -3.523 1.00 64.50 74 ALA A N 1
ATOM 567 C CA . ALA A 1 74 ? 10.925 11.374 -3.954 1.00 64.50 74 ALA A CA 1
ATOM 568 C C . ALA A 1 74 ? 11.079 10.950 -5.424 1.00 64.50 74 ALA A C 1
ATOM 570 O O . ALA A 1 74 ? 11.452 9.821 -5.740 1.00 64.50 74 ALA A O 1
ATOM 571 N N . ILE A 1 75 ? 10.786 11.865 -6.354 1.00 59.72 75 ILE A N 1
ATOM 572 C CA . ILE A 1 75 ? 11.102 11.660 -7.773 1.00 59.72 75 ILE A CA 1
ATOM 573 C C . ILE A 1 75 ? 12.567 12.034 -7.989 1.00 59.72 75 ILE A C 1
ATOM 575 O O . ILE A 1 75 ? 12.914 13.214 -8.037 1.00 59.72 75 ILE A O 1
ATOM 579 N N . VAL A 1 76 ? 13.430 11.033 -8.154 1.00 55.53 76 VAL A N 1
ATOM 580 C CA . VAL A 1 76 ? 14.779 11.242 -8.691 1.00 55.53 76 VAL A CA 1
ATOM 581 C C . VAL A 1 76 ? 14.755 10.822 -10.154 1.00 55.53 76 VAL A C 1
ATOM 583 O O . VAL A 1 76 ? 14.804 9.638 -10.475 1.00 55.53 76 VAL A O 1
ATOM 586 N N . ALA A 1 77 ? 14.649 11.801 -11.052 1.00 53.47 77 ALA A N 1
ATOM 587 C CA . ALA A 1 77 ? 14.836 11.569 -12.477 1.00 53.47 77 ALA A CA 1
ATOM 588 C C . ALA A 1 77 ? 16.330 11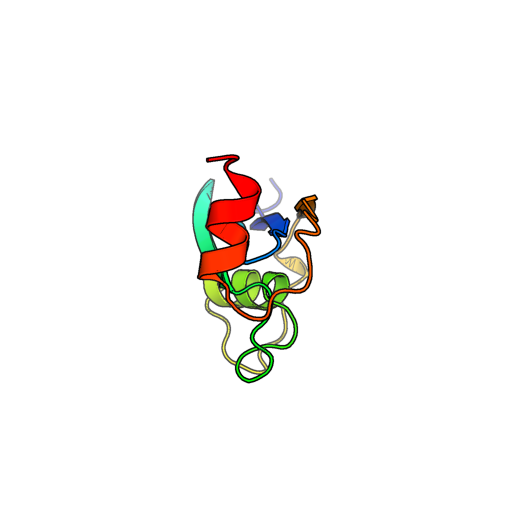.335 -12.742 1.00 53.47 77 ALA A C 1
ATOM 590 O O . ALA A 1 77 ? 17.101 12.280 -12.904 1.00 53.47 77 ALA A O 1
ATOM 591 N N . LEU A 1 78 ? 16.747 10.073 -12.752 1.00 53.91 78 LEU A N 1
ATOM 592 C CA . LEU A 1 78 ? 18.017 9.676 -13.351 1.00 53.91 78 LEU A CA 1
ATOM 593 C C . LEU A 1 78 ? 17.759 9.428 -14.838 1.00 53.91 78 LEU A C 1
ATOM 595 O O . LEU A 1 78 ? 16.687 8.949 -15.201 1.00 53.91 78 LEU A O 1
ATOM 599 N N . GLY A 1 79 ? 18.696 9.854 -15.689 1.00 53.94 79 GLY A N 1
ATOM 600 C CA . GLY A 1 79 ? 18.556 9.856 -17.147 1.00 53.94 79 GLY A CA 1
ATOM 601 C C . GLY A 1 79 ? 17.966 8.559 -17.707 1.00 53.94 79 GLY A C 1
ATOM 602 O O . GLY A 1 79 ? 18.150 7.487 -17.150 1.00 53.94 79 GLY A O 1
ATOM 603 N N . THR A 1 80 ? 17.245 8.682 -18.819 1.00 48.66 80 THR A N 1
ATOM 604 C CA . THR A 1 80 ? 16.375 7.683 -19.463 1.00 48.66 80 THR A CA 1
ATOM 605 C C . THR A 1 80 ? 17.100 6.446 -20.023 1.00 48.66 80 THR A C 1
ATOM 607 O O . THR A 1 80 ? 16.891 6.081 -21.181 1.00 48.66 80 THR A O 1
ATOM 610 N N . SER A 1 81 ? 17.975 5.800 -19.252 1.00 50.56 81 SER A N 1
ATOM 611 C CA . SER A 1 81 ? 18.543 4.510 -19.627 1.00 50.56 81 SER A CA 1
ATOM 612 C C . SER A 1 81 ? 17.528 3.404 -19.308 1.00 50.56 81 SER A C 1
ATOM 614 O O . SER A 1 81 ? 17.099 3.309 -18.155 1.00 50.56 81 SER A O 1
ATOM 616 N N . PRO A 1 82 ? 17.139 2.559 -20.284 1.00 50.91 82 PRO A N 1
ATOM 617 C CA . PRO A 1 82 ? 16.287 1.389 -20.050 1.00 50.91 82 PRO A CA 1
ATOM 618 C C . PRO A 1 82 ? 17.016 0.259 -19.302 1.00 50.91 82 PRO A C 1
ATOM 620 O O . PRO A 1 82 ? 16.427 -0.788 -19.051 1.00 50.91 82 PRO A O 1
ATOM 623 N N . ASP A 1 83 ? 18.291 0.458 -18.960 1.00 58.06 83 ASP A N 1
ATOM 624 C CA . ASP A 1 83 ? 19.085 -0.448 -18.142 1.00 58.06 83 ASP A CA 1
ATOM 625 C C . ASP A 1 83 ? 19.016 -0.028 -16.654 1.00 58.06 83 ASP A C 1
ATOM 627 O O . ASP A 1 83 ? 19.579 1.011 -16.280 1.00 58.06 83 ASP A O 1
ATOM 631 N N . PRO A 1 84 ? 18.327 -0.799 -15.787 1.00 53.66 84 PRO A N 1
ATOM 632 C CA . PRO A 1 84 ? 18.214 -0.491 -14.364 1.00 53.66 84 PRO A CA 1
ATOM 633 C C . PRO A 1 84 ? 19.549 -0.584 -13.603 1.00 53.66 84 PRO A C 1
ATOM 635 O O . PRO A 1 84 ? 19.687 0.089 -12.579 1.00 53.66 84 PRO A O 1
ATOM 638 N N . GLU A 1 85 ? 20.547 -1.336 -14.089 1.00 55.88 85 GLU A N 1
ATOM 639 C CA . GLU A 1 85 ? 21.893 -1.362 -13.490 1.00 55.88 85 GLU A CA 1
ATOM 640 C C . GLU A 1 85 ? 22.657 -0.064 -13.793 1.00 55.88 85 GLU A C 1
ATOM 642 O O . GLU A 1 85 ? 23.288 0.516 -12.905 1.00 55.88 85 GLU A O 1
ATOM 647 N N . ALA A 1 86 ? 22.523 0.461 -15.015 1.00 56.84 86 ALA A N 1
ATOM 648 C CA . ALA A 1 86 ? 23.190 1.694 -15.436 1.00 56.84 86 ALA A CA 1
ATOM 649 C C . ALA A 1 86 ? 22.746 2.924 -14.621 1.00 56.84 86 ALA A C 1
ATOM 651 O O . ALA A 1 86 ? 23.555 3.805 -14.316 1.00 56.84 86 ALA A O 1
ATOM 652 N N . ASN A 1 87 ? 21.472 2.969 -14.220 1.00 53.84 87 ASN A N 1
ATOM 653 C CA . ASN A 1 87 ? 20.938 4.060 -13.405 1.00 53.84 87 ASN A CA 1
ATOM 654 C C . ASN A 1 87 ? 21.485 4.027 -11.967 1.00 53.84 87 ASN A C 1
ATOM 656 O O . ASN A 1 87 ? 21.721 5.085 -11.382 1.00 53.84 87 ASN A O 1
ATOM 660 N N . TYR A 1 88 ? 21.760 2.839 -11.415 1.00 51.56 88 TYR A N 1
ATOM 661 C CA . TYR A 1 88 ? 22.345 2.690 -10.078 1.00 51.56 88 TYR A CA 1
ATOM 662 C C . TYR A 1 88 ? 23.806 3.166 -10.035 1.00 51.56 88 TYR A C 1
ATOM 664 O O . TYR A 1 88 ? 24.199 3.891 -9.119 1.00 51.56 88 TYR A O 1
ATOM 672 N N . THR A 1 89 ? 24.600 2.834 -11.059 1.00 52.97 89 THR A N 1
ATOM 673 C CA . THR A 1 89 ? 25.998 3.284 -11.168 1.00 52.97 89 THR A CA 1
ATOM 674 C C . THR A 1 89 ? 26.097 4.796 -11.382 1.00 52.97 89 THR A C 1
ATOM 676 O O . THR A 1 89 ? 26.912 5.454 -10.735 1.00 52.97 89 THR A O 1
ATOM 679 N N . ALA A 1 90 ? 25.222 5.375 -12.211 1.00 52.22 90 ALA A N 1
ATOM 680 C CA . ALA A 1 90 ? 25.193 6.819 -12.452 1.00 52.22 90 ALA A CA 1
ATOM 681 C C . ALA A 1 90 ? 24.780 7.632 -11.208 1.00 52.22 90 ALA A C 1
ATOM 683 O O . ALA A 1 90 ? 25.302 8.725 -10.988 1.00 52.22 90 ALA A O 1
ATOM 684 N N . ALA A 1 91 ? 23.885 7.098 -10.369 1.00 49.75 91 ALA A N 1
ATOM 685 C CA . ALA A 1 91 ? 23.437 7.751 -9.136 1.00 49.75 91 ALA A CA 1
ATOM 686 C C . ALA A 1 91 ? 24.521 7.830 -8.049 1.00 49.75 91 ALA A C 1
ATOM 688 O O . ALA A 1 91 ? 24.496 8.733 -7.214 1.00 49.75 91 ALA A O 1
ATOM 689 N N . LEU A 1 92 ? 25.452 6.871 -8.031 1.00 53.50 92 LEU A N 1
ATOM 690 C CA . LEU A 1 92 ? 26.439 6.710 -6.958 1.00 53.50 92 LEU A CA 1
ATOM 691 C C . LEU A 1 92 ? 27.813 7.321 -7.263 1.00 53.50 92 LEU A C 1
ATOM 693 O O . LEU A 1 92 ? 28.711 7.216 -6.426 1.00 53.50 92 LEU A O 1
ATOM 697 N N . GLY A 1 93 ? 27.972 7.987 -8.411 1.00 46.75 93 GLY A N 1
ATOM 698 C CA . GLY A 1 93 ? 29.149 8.803 -8.721 1.00 46.75 93 GLY A CA 1
ATOM 699 C C . GLY A 1 93 ? 30.488 8.072 -8.570 1.00 46.75 93 GLY A C 1
ATOM 700 O O . GLY A 1 93 ? 31.412 8.628 -7.972 1.00 46.75 93 GLY A O 1
ATOM 701 N N . ARG A 1 94 ? 30.592 6.836 -9.073 1.00 45.28 94 ARG A N 1
ATOM 702 C CA . ARG A 1 94 ? 31.872 6.130 -9.231 1.00 45.28 94 ARG A CA 1
ATOM 703 C C . ARG A 1 94 ? 32.157 5.859 -10.695 1.00 45.28 94 ARG A C 1
ATOM 705 O O . ARG A 1 94 ? 31.251 5.312 -11.357 1.00 45.28 94 ARG A O 1
#

Secondary structure (DSSP, 8-state):
-PPP-EEEEEEE-SSEEEEEEE-TTS-EEEEEEES--TTT-S-HHHHHHHHHTTPPTTPPP-GGGEEEEEEEE--------S-HHHHHHHHTT-

Foldseek 3Di:
DPQQAKEWEWEAEQQKIKIWIQHSVRDIDIDIDGQDDVVVDPGRHVVRLCVRVVHDPPDDDPVVRYDYYHYDYDYDDQDDDPDPVVSVCVVVPD

Sequence (94 aa):
MNPAKWEFWIERGGTYTDVVGRSPAGILHECRLLTDNPDAYDDAALQGIRDILGLRPGDPLPCYAIKSVTIDSAIVALGTSPDPEANYTAALGR

pLDDT: mean 84.23, std 18.24, range [45.28, 98.44]

Radius of gyration: 15.93 Å; chains: 1; bounding box: 46×21×42 Å